Protein AF-A0A8H4TCN4-F1 (afdb_monomer_lite)

Sequence (157 aa):
MRAIFVARGPAFPHAPNSRVEEFENVNVYNLICDSIGIKPLPNNGTLHLPFTTIGLHSDDDTPGLDTPTDPPQTAATISPSPSPSIKSTSPAPAATPPSHEIPAESSSDPDDEGNEEVDEETSSLQSFYDGVKDTLSSIKDWFGQLFSAEEDNHSPS

pLDDT: mean 70.53, std 21.98, range [33.72, 98.19]

Foldseek 3Di:
DDDDDDDDDPQAPDDPQFAADDDDPQQVQQAVCQSLVHDDDDGDHDDHDDTDTPGGCPDPPNDDPPDPDDDDPPPPPDDDDDDDDDDDDDDDDDDDDDDDDDDDDDDDDDDDDDDPDDDPVVVVVVVVVVVVVVSVVVVVVVVVCVVVVVVPPDDDD

Structure (mmCIF, N/CA/C/O backbone):
data_AF-A0A8H4TCN4-F1
#
_entry.id   AF-A0A8H4TCN4-F1
#
loop_
_atom_site.group_PDB
_atom_site.id
_atom_site.type_symbol
_atom_site.label_atom_id
_atom_site.label_alt_id
_atom_site.label_comp_id
_atom_site.label_asym_id
_atom_site.label_entity_id
_atom_site.label_seq_id
_atom_site.pdbx_PDB_ins_code
_atom_site.Cartn_x
_atom_site.Cartn_y
_atom_site.Cartn_z
_atom_site.occupancy
_atom_site.B_iso_or_equiv
_atom_site.auth_seq_id
_atom_site.auth_comp_id
_atom_site.auth_asym_id
_atom_site.auth_atom_id
_atom_site.pdbx_PDB_model_num
ATOM 1 N N . MET A 1 1 ? 18.723 8.475 5.697 1.00 82.69 1 MET A N 1
ATOM 2 C CA . MET A 1 1 ? 18.718 7.084 5.189 1.00 82.69 1 MET A CA 1
ATOM 3 C C . MET A 1 1 ? 17.433 6.901 4.399 1.00 82.69 1 MET A C 1
ATOM 5 O O . MET A 1 1 ? 16.407 7.358 4.885 1.00 82.69 1 MET A O 1
ATOM 9 N N . ARG A 1 2 ? 17.484 6.333 3.190 1.00 85.31 2 ARG A N 1
ATOM 10 C CA . ARG A 1 2 ? 16.300 6.083 2.348 1.00 85.31 2 ARG A CA 1
ATOM 11 C C . ARG A 1 2 ? 15.921 4.603 2.425 1.00 85.31 2 ARG A C 1
ATOM 13 O O . ARG A 1 2 ? 16.806 3.764 2.569 1.00 85.31 2 ARG A O 1
ATOM 20 N N . ALA A 1 3 ? 14.626 4.306 2.371 1.00 90.19 3 ALA A N 1
ATOM 21 C CA . ALA A 1 3 ? 14.093 2.947 2.407 1.00 90.19 3 ALA A CA 1
ATOM 22 C C . ALA A 1 3 ? 13.570 2.533 1.026 1.00 90.19 3 ALA A C 1
ATOM 24 O O . ALA A 1 3 ? 13.322 3.379 0.170 1.00 90.19 3 ALA A O 1
ATOM 25 N N . ILE A 1 4 ? 13.404 1.227 0.830 1.00 91.50 4 ILE A N 1
ATOM 26 C CA . ILE A 1 4 ? 12.848 0.654 -0.395 1.00 91.50 4 ILE A CA 1
ATOM 27 C C . ILE A 1 4 ? 11.377 0.324 -0.146 1.00 91.50 4 ILE A C 1
ATOM 29 O O . ILE A 1 4 ? 11.027 -0.209 0.907 1.00 91.50 4 ILE A O 1
ATOM 33 N N . PHE A 1 5 ? 10.532 0.610 -1.133 1.00 92.81 5 PHE A N 1
ATOM 34 C CA . PHE A 1 5 ? 9.129 0.218 -1.148 1.00 92.81 5 PHE A CA 1
ATOM 35 C C . PHE A 1 5 ? 8.828 -0.549 -2.437 1.00 92.81 5 PHE A C 1
ATOM 37 O O . PHE A 1 5 ? 9.148 -0.081 -3.527 1.00 92.81 5 PHE A O 1
ATOM 44 N N . VAL A 1 6 ? 8.219 -1.728 -2.309 1.00 93.25 6 VAL A N 1
ATOM 45 C CA . VAL A 1 6 ? 7.772 -2.560 -3.433 1.00 93.25 6 VAL A CA 1
ATOM 46 C C . VAL A 1 6 ? 6.385 -3.092 -3.098 1.00 93.25 6 VAL A C 1
ATOM 48 O O . VAL A 1 6 ? 6.190 -3.666 -2.028 1.00 93.25 6 VAL A O 1
ATOM 51 N N . ALA A 1 7 ? 5.436 -2.927 -4.017 1.00 92.75 7 ALA A N 1
ATOM 52 C CA . ALA A 1 7 ? 4.072 -3.421 -3.868 1.00 92.75 7 ALA A CA 1
ATOM 53 C C . ALA A 1 7 ? 3.627 -4.184 -5.121 1.00 92.75 7 ALA A C 1
ATOM 55 O O . ALA A 1 7 ? 3.973 -3.825 -6.247 1.00 92.75 7 ALA A O 1
ATOM 56 N N . ARG A 1 8 ? 2.854 -5.255 -4.917 1.00 92.88 8 ARG A N 1
ATOM 57 C CA . ARG A 1 8 ? 2.201 -6.025 -5.980 1.00 92.88 8 ARG A CA 1
ATOM 58 C C . ARG A 1 8 ? 0.900 -6.600 -5.444 1.00 92.88 8 ARG A C 1
ATOM 60 O O . ARG A 1 8 ? 0.891 -7.229 -4.392 1.00 92.88 8 ARG A O 1
ATOM 67 N N . GLY A 1 9 ? -0.182 -6.433 -6.191 1.00 92.50 9 GLY A N 1
ATOM 68 C CA . GLY A 1 9 ? -1.476 -6.994 -5.829 1.00 92.50 9 GLY A CA 1
ATOM 69 C C . GLY A 1 9 ? -2.607 -6.409 -6.669 1.00 92.50 9 GLY A C 1
ATOM 70 O O . GLY A 1 9 ? -2.372 -5.483 -7.442 1.00 92.50 9 GLY A O 1
ATOM 71 N N . PRO A 1 10 ? -3.836 -6.922 -6.515 1.00 93.19 10 PRO A N 1
ATOM 72 C CA . PRO A 1 10 ? -4.997 -6.447 -7.269 1.00 93.19 10 PRO A CA 1
ATOM 73 C C . PRO A 1 10 ? -5.351 -4.984 -6.963 1.00 93.19 10 PRO A C 1
ATOM 75 O O . PRO A 1 10 ? -5.793 -4.267 -7.854 1.00 93.19 10 PRO A O 1
ATOM 78 N N . ALA A 1 11 ? -5.091 -4.520 -5.736 1.00 93.69 11 ALA A N 1
ATOM 79 C CA . ALA A 1 11 ? -5.262 -3.121 -5.339 1.00 93.69 11 ALA A CA 1
ATOM 80 C C . ALA A 1 11 ? -4.244 -2.163 -5.994 1.00 93.69 11 ALA A C 1
ATOM 82 O O . ALA A 1 11 ? -4.377 -0.947 -5.889 1.00 93.69 11 ALA A O 1
ATOM 83 N N . PHE A 1 12 ? -3.243 -2.703 -6.695 1.00 93.44 12 PHE A N 1
ATOM 84 C CA . PHE A 1 12 ? -2.191 -1.956 -7.374 1.00 93.44 12 PHE A CA 1
ATOM 85 C C . PHE A 1 12 ? -2.257 -2.207 -8.892 1.00 93.44 12 PHE A C 1
ATOM 87 O O . PHE A 1 12 ? -1.431 -2.943 -9.439 1.00 93.44 12 PHE A O 1
ATOM 94 N N . PRO A 1 13 ? -3.250 -1.629 -9.598 1.00 88.81 13 PRO A N 1
ATOM 95 C CA . PRO A 1 13 ? -3.459 -1.845 -11.025 1.00 88.81 13 PRO A CA 1
ATOM 96 C C . PRO A 1 13 ? -2.494 -0.983 -11.853 1.00 88.81 13 PRO A C 1
ATOM 98 O O . PRO A 1 13 ? -2.895 -0.042 -12.532 1.00 88.81 13 PRO A O 1
ATOM 101 N N . HIS A 1 14 ? -1.203 -1.285 -11.783 1.00 88.50 14 HIS A N 1
ATOM 102 C CA . HIS A 1 14 ? -0.175 -0.662 -12.612 1.00 88.50 14 HIS A CA 1
ATOM 103 C C . HIS A 1 14 ? 0.588 -1.715 -13.415 1.00 88.50 14 HIS A C 1
ATOM 105 O O . HIS A 1 14 ? 0.518 -2.916 -13.136 1.00 88.50 14 HIS A O 1
ATOM 111 N N . ALA A 1 15 ? 1.325 -1.269 -14.434 1.00 88.88 15 ALA A N 1
ATOM 112 C CA . ALA A 1 15 ? 2.169 -2.171 -15.199 1.00 88.88 15 ALA A CA 1
ATOM 113 C C . ALA A 1 15 ? 3.228 -2.833 -14.282 1.00 88.88 15 ALA A C 1
ATOM 115 O O . ALA A 1 15 ? 3.628 -2.269 -13.253 1.00 88.88 15 ALA A O 1
ATOM 116 N N . PRO A 1 16 ? 3.688 -4.052 -14.610 1.00 88.44 16 PRO A N 1
ATOM 117 C CA . PRO A 1 16 ? 4.820 -4.654 -13.917 1.00 88.44 16 PRO A CA 1
ATOM 118 C C . PRO A 1 16 ? 6.043 -3.734 -13.984 1.00 88.44 16 PRO A C 1
ATOM 120 O O . PRO A 1 16 ? 6.299 -3.121 -15.017 1.00 88.44 16 PRO A O 1
ATOM 123 N N . ASN A 1 17 ? 6.806 -3.658 -12.893 1.00 89.31 17 ASN A N 1
ATOM 124 C CA . ASN A 1 17 ? 7.985 -2.792 -12.762 1.00 89.31 17 ASN A CA 1
ATOM 125 C C . ASN A 1 17 ? 7.703 -1.287 -12.930 1.00 89.31 17 ASN A C 1
ATOM 127 O O . ASN A 1 17 ? 8.630 -0.524 -13.208 1.00 89.31 17 ASN A O 1
ATOM 131 N N . SER A 1 18 ? 6.455 -0.846 -12.741 1.00 92.81 18 SER A N 1
ATOM 132 C CA . SER A 1 18 ? 6.143 0.578 -12.638 1.00 92.81 18 SER A CA 1
ATOM 133 C C . SER A 1 18 ? 6.840 1.224 -11.448 1.00 92.81 18 SER A C 1
ATOM 135 O O . SER A 1 18 ? 6.869 0.674 -10.348 1.00 92.81 18 SER A O 1
ATOM 137 N N . ARG A 1 19 ? 7.372 2.420 -11.691 1.00 91.25 19 ARG A N 1
ATOM 138 C CA . ARG A 1 19 ? 7.998 3.283 -10.698 1.00 91.25 19 ARG A CA 1
ATOM 139 C C . ARG A 1 19 ? 6.998 4.325 -10.216 1.00 91.25 19 ARG A C 1
ATOM 141 O O . ARG A 1 19 ? 6.213 4.860 -11.002 1.00 91.25 19 ARG A O 1
ATOM 148 N N . VAL A 1 20 ? 7.070 4.644 -8.934 1.00 92.75 20 VAL A N 1
ATOM 149 C CA . VAL A 1 20 ? 6.322 5.734 -8.300 1.00 92.75 20 VAL A CA 1
ATOM 150 C C . VAL A 1 20 ? 7.288 6.787 -7.773 1.00 92.75 20 VAL A C 1
ATOM 152 O O . VAL A 1 20 ? 8.489 6.533 -7.650 1.00 92.75 20 VAL A O 1
ATOM 155 N N . GLU A 1 21 ? 6.764 7.977 -7.506 1.00 92.06 21 GLU A N 1
ATOM 156 C CA . GLU A 1 21 ? 7.527 9.029 -6.844 1.00 92.06 21 GLU A CA 1
ATOM 157 C C . GLU A 1 21 ? 7.909 8.619 -5.416 1.00 92.06 21 GLU A C 1
ATOM 159 O O . GLU A 1 21 ? 7.275 7.771 -4.785 1.00 92.06 21 GLU A O 1
ATOM 164 N N . GLU A 1 22 ? 8.986 9.213 -4.919 1.00 92.69 22 GLU A N 1
ATOM 165 C CA . GLU A 1 22 ? 9.444 9.038 -3.549 1.00 92.69 22 GLU A CA 1
ATOM 166 C C . GLU A 1 22 ? 8.412 9.617 -2.580 1.00 92.69 22 GLU A C 1
ATOM 168 O O . GLU A 1 22 ? 7.951 10.744 -2.745 1.00 92.69 22 GLU A O 1
ATOM 173 N N . PHE A 1 23 ? 8.064 8.860 -1.543 1.00 94.81 23 PHE A N 1
ATOM 174 C CA . PHE A 1 23 ? 7.095 9.301 -0.549 1.00 94.81 23 PHE A CA 1
ATOM 175 C C . PHE A 1 23 ? 7.543 8.938 0.867 1.00 94.81 23 PHE A C 1
ATOM 177 O O . PHE A 1 23 ? 8.365 8.045 1.089 1.00 94.81 23 PHE A O 1
ATOM 184 N N . GLU A 1 24 ? 6.998 9.654 1.846 1.00 95.94 24 GLU A N 1
ATOM 185 C CA . GLU A 1 24 ? 7.312 9.441 3.256 1.00 95.94 24 GLU A CA 1
ATOM 186 C C . GLU A 1 24 ? 6.629 8.187 3.810 1.00 95.94 24 GLU A C 1
ATOM 188 O O . GLU A 1 24 ? 5.470 7.905 3.501 1.00 95.94 24 GLU A O 1
ATOM 193 N N . ASN A 1 25 ? 7.311 7.466 4.703 1.00 96.12 25 ASN A N 1
ATOM 194 C CA . ASN A 1 25 ? 6.805 6.223 5.295 1.00 96.12 25 ASN A CA 1
ATOM 195 C C . ASN A 1 25 ? 5.476 6.383 6.062 1.00 96.12 25 ASN A C 1
ATOM 197 O O . ASN A 1 25 ? 4.740 5.408 6.192 1.00 96.12 25 ASN A O 1
ATOM 201 N N . VAL A 1 26 ? 5.136 7.593 6.518 1.00 97.44 26 VAL A N 1
ATOM 202 C CA . VAL A 1 26 ? 3.857 7.902 7.183 1.00 97.44 26 VAL A CA 1
ATOM 203 C C . VAL A 1 26 ? 2.643 7.593 6.305 1.00 97.44 26 VAL A C 1
ATOM 205 O O . VAL A 1 26 ? 1.572 7.289 6.817 1.00 97.44 26 VAL A O 1
ATOM 208 N N . ASN A 1 27 ? 2.818 7.592 4.984 1.00 97.19 27 ASN A N 1
ATOM 209 C CA . ASN A 1 27 ? 1.758 7.289 4.030 1.00 97.19 27 ASN A CA 1
ATOM 210 C C . ASN A 1 27 ? 1.441 5.792 3.913 1.00 97.19 27 ASN A C 1
ATOM 212 O O . ASN A 1 27 ? 0.373 5.426 3.429 1.00 97.19 27 ASN A O 1
ATOM 216 N N . VAL A 1 28 ? 2.346 4.912 4.355 1.00 97.06 28 VAL A N 1
ATOM 217 C CA . VAL A 1 28 ? 2.190 3.456 4.196 1.00 97.06 28 VAL A CA 1
ATOM 218 C C . VAL A 1 28 ? 0.943 2.939 4.914 1.00 97.06 28 VAL A C 1
ATOM 220 O O . VAL A 1 28 ? 0.295 2.025 4.414 1.00 97.06 28 VAL A O 1
ATOM 223 N N . TYR A 1 29 ? 0.566 3.545 6.042 1.00 97.94 29 TYR A N 1
ATOM 224 C CA . TYR A 1 29 ? -0.639 3.164 6.781 1.00 97.94 29 TYR A CA 1
ATOM 225 C C . TYR A 1 29 ? -1.908 3.275 5.919 1.00 97.94 29 TYR A C 1
ATOM 227 O O . TYR A 1 29 ? -2.634 2.292 5.777 1.00 97.94 29 TYR A O 1
ATOM 235 N N . ASN A 1 30 ? -2.129 4.427 5.278 1.00 97.88 30 ASN A N 1
ATOM 236 C CA . ASN A 1 30 ? -3.290 4.645 4.410 1.00 97.88 30 ASN A CA 1
ATOM 237 C C . ASN A 1 30 ? -3.299 3.686 3.219 1.00 97.88 30 ASN A C 1
ATOM 239 O O . ASN A 1 30 ? -4.336 3.116 2.900 1.00 97.88 30 ASN A O 1
ATOM 243 N N . LEU A 1 31 ? -2.135 3.446 2.609 1.00 96.75 31 LEU A N 1
ATOM 244 C CA . LEU A 1 31 ? -2.007 2.525 1.477 1.00 96.75 31 LEU A CA 1
ATOM 245 C C . LEU A 1 31 ? -2.403 1.093 1.845 1.00 96.75 31 LEU A C 1
ATOM 247 O O . LEU A 1 31 ? -3.037 0.403 1.049 1.00 96.75 31 LEU A O 1
ATOM 251 N N . ILE A 1 32 ? -2.048 0.646 3.053 1.00 96.94 32 ILE A N 1
ATOM 252 C CA . ILE A 1 32 ? -2.463 -0.665 3.556 1.00 96.94 32 ILE A CA 1
ATOM 253 C C . ILE A 1 32 ? -3.979 -0.681 3.750 1.00 96.94 32 ILE A C 1
ATOM 255 O O . ILE A 1 32 ? -4.623 -1.596 3.240 1.00 96.94 32 ILE A O 1
ATOM 259 N N . CYS A 1 33 ? -4.546 0.328 4.421 1.00 97.81 33 CYS A N 1
ATOM 260 C CA . CYS A 1 33 ? -5.990 0.442 4.632 1.00 97.81 33 CYS A CA 1
ATOM 261 C C . CYS A 1 33 ? -6.774 0.403 3.313 1.00 97.81 33 CYS A C 1
ATOM 263 O O . CYS A 1 33 ? -7.703 -0.394 3.180 1.00 97.81 33 CYS A O 1
ATOM 265 N N . ASP A 1 34 ? -6.344 1.185 2.323 1.00 96.69 34 ASP A N 1
ATOM 266 C CA . ASP A 1 34 ? -6.946 1.224 0.991 1.00 96.69 34 ASP A CA 1
ATOM 267 C C . ASP A 1 34 ? -6.825 -0.137 0.286 1.00 96.69 34 ASP A C 1
ATOM 269 O O . ASP A 1 34 ? -7.776 -0.595 -0.347 1.00 96.69 34 ASP A O 1
ATOM 273 N N . SER A 1 35 ? -5.682 -0.825 0.428 1.00 95.75 35 SER A N 1
ATOM 274 C CA . SER A 1 35 ? -5.446 -2.123 -0.223 1.00 95.75 35 SER A CA 1
ATOM 275 C C . SER A 1 35 ? -6.345 -3.250 0.288 1.00 95.75 35 SER A C 1
ATOM 277 O O . SER A 1 35 ? -6.616 -4.194 -0.455 1.00 95.75 35 SER A O 1
ATOM 279 N N . ILE A 1 36 ? -6.818 -3.143 1.535 1.00 95.88 36 ILE A N 1
ATOM 280 C CA . ILE A 1 36 ? -7.732 -4.105 2.169 1.00 95.88 36 ILE A CA 1
ATOM 281 C C . ILE A 1 36 ? -9.165 -3.565 2.304 1.00 95.88 36 ILE A C 1
ATOM 283 O O . ILE A 1 36 ? -10.024 -4.251 2.850 1.00 95.88 36 ILE A O 1
ATOM 287 N N . GLY A 1 37 ? -9.441 -2.356 1.806 1.00 95.50 37 GLY A N 1
ATOM 288 C CA . GLY A 1 37 ? -10.783 -1.772 1.772 1.00 95.50 37 GLY A CA 1
ATOM 289 C C . GLY A 1 37 ? -11.337 -1.311 3.125 1.00 95.50 37 GLY A C 1
ATOM 290 O O . GLY A 1 37 ? -12.556 -1.269 3.286 1.00 95.50 37 GLY A O 1
ATOM 291 N N . ILE A 1 38 ? -10.483 -0.960 4.094 1.00 97.00 38 ILE A N 1
ATOM 292 C CA . ILE A 1 38 ? -10.922 -0.408 5.388 1.00 97.00 38 ILE A CA 1
ATOM 293 C C . ILE A 1 38 ? -10.751 1.110 5.440 1.00 97.00 38 ILE A C 1
ATOM 295 O O . ILE A 1 38 ? -9.831 1.672 4.848 1.00 97.00 38 ILE A O 1
ATOM 299 N N . LYS A 1 39 ? -11.615 1.788 6.203 1.00 97.69 39 LYS A N 1
ATOM 300 C CA . LYS A 1 39 ? -11.496 3.232 6.426 1.00 97.69 39 LYS A CA 1
ATOM 301 C C . LYS A 1 39 ? -10.344 3.522 7.406 1.00 97.69 39 LYS A C 1
ATOM 303 O O . LYS A 1 39 ? -10.401 3.026 8.532 1.00 97.69 39 LYS A O 1
ATOM 308 N N . PRO A 1 40 ? -9.340 4.333 7.029 1.00 97.81 40 PRO A N 1
ATOM 309 C CA . PRO A 1 40 ? -8.246 4.682 7.927 1.00 97.81 40 PRO A CA 1
ATOM 310 C C . PRO A 1 40 ? -8.725 5.581 9.074 1.00 97.81 40 PRO A C 1
ATOM 312 O O . PRO A 1 40 ? -9.630 6.407 8.912 1.00 97.81 40 PRO A O 1
ATOM 315 N N . LEU A 1 41 ? -8.083 5.435 10.233 1.00 97.69 41 LEU A N 1
ATOM 316 C CA . LEU A 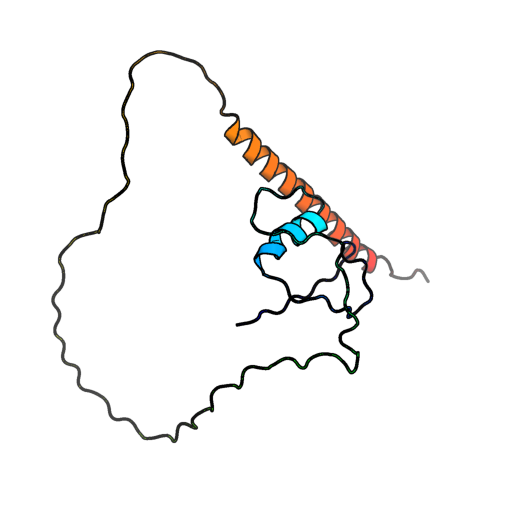1 41 ? -8.232 6.352 11.365 1.00 97.69 41 LEU A CA 1
ATOM 317 C C . LEU A 1 41 ? -7.369 7.615 11.167 1.00 97.69 41 LEU A C 1
ATOM 319 O O . LEU A 1 41 ? -6.471 7.609 10.318 1.00 97.69 41 LEU A O 1
ATOM 323 N N . PRO A 1 42 ? -7.616 8.705 11.926 1.00 98.06 42 PRO A N 1
ATOM 324 C CA . PRO A 1 42 ? -6.847 9.943 11.803 1.00 98.06 42 PRO A CA 1
ATOM 325 C C . PRO A 1 42 ? -5.335 9.710 11.934 1.00 98.06 42 PRO A C 1
ATOM 327 O O . PRO A 1 42 ? -4.867 9.159 12.928 1.00 98.06 42 PRO A O 1
ATOM 330 N N . ASN A 1 43 ? -4.574 10.125 10.920 1.00 97.44 43 ASN A N 1
ATOM 331 C CA . ASN A 1 43 ? -3.120 9.985 10.855 1.00 97.44 43 ASN A CA 1
ATOM 332 C C . ASN A 1 43 ? -2.499 11.102 9.990 1.00 97.44 43 ASN A C 1
ATOM 334 O O . ASN A 1 43 ? -3.216 11.919 9.417 1.00 97.44 43 ASN A O 1
ATOM 338 N N . ASN A 1 44 ? -1.166 11.140 9.910 1.00 98.19 44 ASN A N 1
ATOM 339 C CA . ASN A 1 44 ? -0.421 12.198 9.212 1.00 98.19 44 ASN A CA 1
ATOM 340 C C . ASN A 1 44 ? -0.162 11.911 7.719 1.00 98.19 44 ASN A C 1
ATOM 342 O O . ASN A 1 44 ? 0.419 12.750 7.035 1.00 98.19 44 ASN A O 1
ATOM 346 N N . GLY A 1 45 ? -0.533 10.731 7.219 1.00 97.12 45 GLY A N 1
ATOM 347 C CA . GLY A 1 45 ? -0.402 10.366 5.813 1.00 97.12 45 GLY A CA 1
ATOM 348 C C . GLY A 1 45 ? -1.497 10.997 4.954 1.00 97.12 45 GLY A C 1
ATOM 349 O O . GLY A 1 45 ? -2.642 11.135 5.383 1.00 97.12 45 GLY A O 1
ATOM 350 N N . THR A 1 46 ? -1.151 11.351 3.718 1.00 96.31 46 THR A N 1
ATOM 351 C CA . THR A 1 46 ? -2.059 11.988 2.746 1.00 96.31 46 THR A CA 1
ATOM 352 C C . THR A 1 46 ? -2.150 11.239 1.419 1.00 96.31 46 THR A C 1
ATOM 354 O O . THR A 1 46 ? -3.054 11.504 0.629 1.00 96.31 46 THR A O 1
ATOM 357 N N . LEU A 1 47 ? -1.232 10.303 1.159 1.00 95.88 47 LEU A N 1
ATOM 358 C CA . LEU A 1 47 ? -1.233 9.495 -0.057 1.00 95.88 47 LEU A CA 1
ATOM 359 C C . LEU A 1 47 ? -2.236 8.339 0.061 1.00 95.88 47 LEU A C 1
ATOM 361 O O . LEU A 1 47 ? -2.257 7.631 1.068 1.00 95.88 47 LEU A O 1
ATOM 365 N N . HIS A 1 48 ? -3.011 8.136 -1.002 1.00 95.81 48 HIS A N 1
ATOM 366 C CA . HIS A 1 48 ? -4.029 7.095 -1.132 1.00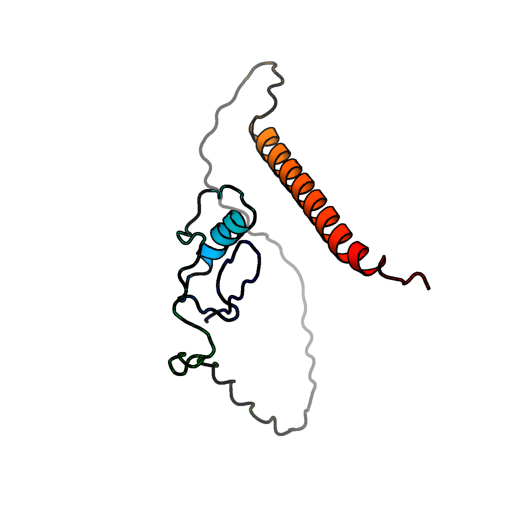 95.81 48 HIS A CA 1
ATOM 367 C C . HIS A 1 48 ? -3.912 6.391 -2.487 1.00 95.81 48 HIS A C 1
ATOM 369 O O . HIS A 1 48 ? -3.291 6.914 -3.417 1.00 95.81 48 HIS A O 1
ATOM 375 N N . LEU A 1 49 ? -4.507 5.204 -2.604 1.00 94.31 49 LEU A N 1
ATOM 376 C CA . LEU A 1 49 ? -4.600 4.487 -3.880 1.00 94.31 49 LEU A CA 1
ATOM 377 C C . LEU A 1 49 ? -5.652 5.124 -4.814 1.00 94.31 49 LEU A C 1
ATOM 379 O O . LEU A 1 49 ? -6.632 5.695 -4.334 1.00 94.31 49 LEU A O 1
ATOM 383 N N . PRO A 1 50 ? -5.513 4.989 -6.150 1.00 92.25 50 PRO A N 1
ATOM 384 C CA . PRO A 1 50 ? -4.428 4.329 -6.886 1.00 92.25 50 PRO A CA 1
ATOM 385 C C . PRO A 1 50 ? -3.179 5.214 -7.042 1.00 92.25 50 PRO A C 1
ATOM 387 O O . PRO A 1 50 ? -3.26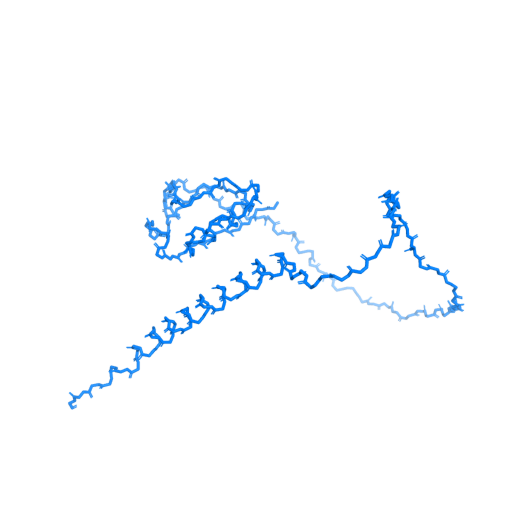6 6.438 -7.079 1.00 92.25 50 PRO A O 1
ATOM 390 N N . PHE A 1 51 ? -2.008 4.591 -7.200 1.00 90.38 51 PHE A N 1
ATOM 391 C CA . PHE A 1 51 ? -0.764 5.329 -7.427 1.00 90.38 51 PHE A CA 1
ATOM 392 C C . PHE A 1 51 ? -0.700 6.009 -8.795 1.00 90.38 51 PHE A C 1
ATOM 394 O O . PHE A 1 51 ? -1.095 5.447 -9.816 1.00 90.38 51 PHE A O 1
ATOM 401 N N . THR A 1 52 ? -0.059 7.176 -8.818 1.00 89.56 52 THR A N 1
ATOM 402 C CA . THR A 1 52 ? 0.431 7.813 -10.041 1.00 89.56 52 THR A CA 1
ATOM 403 C C . THR A 1 52 ? 1.828 7.289 -10.368 1.00 89.56 52 THR A C 1
ATOM 405 O O . THR A 1 52 ? 2.794 7.558 -9.653 1.00 89.56 52 THR A O 1
ATOM 408 N N . THR A 1 53 ? 1.948 6.522 -11.449 1.00 90.69 53 THR A N 1
ATOM 409 C CA . THR A 1 53 ? 3.235 5.986 -11.910 1.00 90.69 53 THR A CA 1
ATOM 410 C C . THR A 1 53 ? 4.005 7.023 -12.724 1.00 90.69 53 THR A C 1
ATOM 412 O O . THR A 1 53 ? 3.420 7.678 -13.584 1.00 90.69 53 THR A O 1
ATOM 415 N N . ILE A 1 54 ? 5.318 7.117 -12.516 1.00 91.12 54 ILE A N 1
ATOM 416 C CA . ILE A 1 54 ? 6.219 8.068 -13.197 1.00 91.12 54 ILE A CA 1
ATOM 417 C C . ILE A 1 54 ? 7.102 7.410 -14.272 1.00 91.12 54 ILE A C 1
ATOM 419 O O . ILE A 1 54 ? 8.081 8.003 -14.717 1.00 91.12 54 ILE A O 1
ATOM 423 N N . GLY A 1 55 ? 6.794 6.169 -14.656 1.00 89.06 55 GLY A N 1
ATOM 424 C CA . GLY A 1 55 ? 7.542 5.389 -15.649 1.00 89.06 55 GLY A CA 1
ATOM 425 C C . GLY A 1 55 ? 7.759 3.944 -15.208 1.00 89.06 55 GLY A C 1
ATOM 426 O O . GLY A 1 55 ? 7.071 3.450 -14.308 1.00 89.06 55 GLY A O 1
ATOM 427 N N . LEU A 1 56 ? 8.721 3.271 -15.830 1.00 89.12 56 LEU A N 1
ATOM 428 C CA . LEU A 1 56 ? 9.173 1.928 -15.479 1.00 89.12 56 LEU A CA 1
ATOM 429 C C . LEU A 1 56 ? 10.595 1.986 -14.906 1.00 89.12 56 LEU A C 1
ATOM 431 O O . LEU A 1 56 ? 11.399 2.839 -15.261 1.00 89.12 56 LEU A O 1
ATOM 435 N N . HIS A 1 57 ? 10.947 1.031 -14.048 1.00 82.25 57 HIS A N 1
ATOM 436 C CA . HIS A 1 57 ? 12.325 0.875 -13.558 1.00 82.25 57 HIS A CA 1
ATOM 437 C C . HIS A 1 57 ? 13.328 0.412 -14.639 1.00 82.25 57 HIS A C 1
ATOM 439 O O . HIS A 1 57 ? 14.508 0.250 -14.342 1.00 82.25 57 HIS A O 1
ATOM 445 N N . SER A 1 58 ? 12.866 0.145 -15.866 1.00 83.19 58 SER A N 1
ATOM 446 C CA . SER A 1 58 ? 13.693 -0.277 -17.007 1.00 83.19 58 SER A CA 1
ATOM 447 C C . SER A 1 58 ? 14.059 0.868 -17.955 1.00 83.19 58 SER A C 1
ATOM 449 O O . SER A 1 58 ? 14.783 0.626 -18.916 1.00 83.19 58 SER A O 1
ATOM 451 N N . ASP A 1 59 ? 13.552 2.078 -17.713 1.00 83.81 59 ASP A N 1
ATOM 452 C CA . ASP A 1 59 ? 13.772 3.225 -18.592 1.00 83.81 59 ASP A CA 1
ATOM 453 C C . ASP A 1 59 ? 15.186 3.804 -18.386 1.00 83.81 59 ASP A C 1
ATOM 455 O O . ASP A 1 59 ? 15.670 3.876 -17.251 1.00 83.81 59 ASP A O 1
ATOM 459 N N . ASP A 1 60 ? 15.841 4.251 -19.465 1.00 74.44 60 ASP A N 1
ATOM 460 C CA . ASP A 1 60 ? 17.202 4.826 -19.430 1.00 74.44 60 ASP A CA 1
ATOM 461 C C . ASP A 1 60 ? 17.307 6.087 -18.543 1.00 74.44 60 ASP A C 1
ATOM 463 O O . ASP A 1 60 ? 18.374 6.388 -18.011 1.00 74.44 60 ASP A O 1
ATOM 467 N N . ASP A 1 61 ? 16.190 6.790 -18.320 1.00 70.62 61 ASP A N 1
ATOM 468 C CA . ASP A 1 61 ? 16.089 7.978 -17.457 1.00 70.62 61 ASP A CA 1
ATOM 469 C C . ASP A 1 61 ? 15.890 7.639 -15.962 1.00 70.62 61 ASP A C 1
ATOM 471 O O . ASP A 1 61 ? 15.544 8.505 -15.151 1.00 70.62 61 ASP A O 1
ATOM 475 N N . THR A 1 62 ? 16.075 6.376 -15.561 1.00 69.88 62 THR A N 1
ATOM 476 C CA . THR A 1 62 ? 15.966 5.974 -14.153 1.00 69.88 62 THR A CA 1
ATOM 477 C C . THR A 1 62 ? 17.133 6.569 -13.353 1.00 69.88 62 THR A C 1
ATOM 479 O O . THR A 1 62 ? 18.285 6.207 -13.604 1.00 69.88 62 THR A O 1
ATOM 482 N N . PRO A 1 63 ? 16.885 7.451 -12.360 1.00 69.50 63 PRO A N 1
ATOM 483 C CA . PRO A 1 63 ? 17.951 7.948 -11.502 1.00 69.50 63 PRO A CA 1
ATOM 484 C C . PRO A 1 63 ? 18.592 6.761 -10.779 1.00 69.50 63 PRO A C 1
ATOM 486 O O . PRO A 1 63 ? 17.898 5.952 -10.157 1.00 69.50 63 PRO A O 1
ATOM 489 N N . GLY A 1 64 ? 19.913 6.633 -10.914 1.00 66.56 64 GLY A N 1
ATOM 490 C CA . GLY A 1 64 ? 20.674 5.554 -10.295 1.00 66.56 64 GLY A CA 1
ATOM 491 C C . GLY A 1 64 ? 20.432 5.518 -8.788 1.00 66.56 64 GLY A C 1
ATOM 492 O O . GLY A 1 64 ? 20.384 6.559 -8.135 1.00 66.56 64 GLY A O 1
ATOM 493 N N . LEU A 1 65 ? 20.262 4.317 -8.232 1.00 64.06 65 LEU A N 1
ATOM 494 C CA . LEU A 1 65 ? 20.222 4.145 -6.785 1.00 64.06 65 LEU A CA 1
ATOM 495 C C . LEU A 1 65 ? 21.581 4.567 -6.226 1.00 64.06 65 LEU A C 1
ATOM 497 O O . LEU A 1 65 ? 22.580 3.893 -6.479 1.00 64.06 65 LEU A O 1
ATOM 501 N N . ASP A 1 66 ? 21.613 5.657 -5.461 1.00 67.00 66 ASP A N 1
ATOM 502 C CA . ASP A 1 66 ? 22.768 6.015 -4.644 1.00 67.00 66 ASP A CA 1
ATOM 503 C C . ASP A 1 66 ? 22.966 4.913 -3.598 1.00 67.00 66 ASP A C 1
ATOM 505 O O . ASP A 1 66 ? 22.396 4.943 -2.504 1.00 67.00 66 ASP A O 1
ATOM 509 N N . THR A 1 67 ? 23.738 3.884 -3.946 1.00 67.81 67 THR A N 1
ATOM 510 C CA . THR A 1 67 ? 24.192 2.896 -2.975 1.00 67.81 67 THR A CA 1
ATOM 511 C C . THR A 1 67 ? 25.136 3.620 -2.024 1.00 67.81 67 THR A C 1
ATOM 513 O O . THR A 1 67 ? 26.163 4.129 -2.487 1.00 67.81 67 THR A O 1
ATOM 516 N N . PRO A 1 68 ? 24.820 3.713 -0.720 1.00 70.56 68 PRO A N 1
ATOM 517 C CA . PRO A 1 68 ? 25.739 4.321 0.224 1.00 70.56 68 PRO A CA 1
ATOM 518 C C . PRO A 1 68 ? 27.069 3.567 0.162 1.00 70.56 68 PRO A C 1
ATOM 520 O O . PRO A 1 68 ? 27.091 2.341 0.251 1.00 70.56 68 PRO A O 1
ATOM 523 N N . THR A 1 69 ? 28.164 4.302 -0.039 1.00 73.12 69 THR A N 1
ATOM 524 C CA . THR A 1 69 ? 29.517 3.742 -0.060 1.00 73.12 69 THR A CA 1
ATOM 525 C C . THR A 1 69 ? 29.758 2.989 1.241 1.00 73.12 69 THR A C 1
ATOM 527 O O . THR A 1 69 ? 29.748 3.600 2.313 1.00 73.12 69 THR A O 1
ATOM 530 N N . ASP A 1 70 ? 29.975 1.676 1.146 1.00 76.12 70 ASP A N 1
ATOM 531 C CA . ASP A 1 70 ? 30.365 0.878 2.304 1.00 76.12 70 ASP A CA 1
ATOM 532 C C . ASP A 1 70 ? 31.640 1.474 2.923 1.00 76.12 70 ASP A C 1
ATOM 534 O O . ASP A 1 70 ? 32.563 1.863 2.192 1.00 76.12 70 ASP A O 1
ATOM 538 N N . PRO A 1 71 ? 31.724 1.577 4.262 1.00 77.69 71 PRO A N 1
ATOM 539 C CA . PRO A 1 71 ? 32.940 2.042 4.907 1.00 77.69 71 PRO A CA 1
ATOM 540 C C . PRO A 1 71 ? 34.110 1.131 4.500 1.00 77.69 71 PRO A C 1
ATOM 542 O O . PRO A 1 71 ? 33.935 -0.089 4.422 1.00 77.69 71 PRO A O 1
ATOM 545 N N . PRO A 1 72 ? 35.312 1.684 4.245 1.00 69.25 72 PRO A N 1
ATOM 546 C CA . PRO A 1 72 ? 36.458 0.868 3.875 1.00 69.25 72 PRO A CA 1
ATOM 547 C C . PRO A 1 72 ? 36.709 -0.166 4.974 1.00 69.25 72 PRO A C 1
ATOM 549 O O . PRO A 1 72 ? 36.926 0.187 6.134 1.00 69.25 72 PRO A O 1
ATOM 552 N N . GLN A 1 73 ? 36.680 -1.449 4.608 1.00 57.88 73 GLN A N 1
ATOM 553 C CA . GLN A 1 73 ? 37.150 -2.514 5.483 1.00 57.88 73 GLN A CA 1
ATOM 554 C C . GLN A 1 73 ? 38.644 -2.290 5.705 1.00 57.88 73 GLN A C 1
ATOM 556 O O . GLN A 1 73 ? 39.474 -2.612 4.854 1.00 57.88 73 GLN A O 1
ATOM 561 N N . THR A 1 74 ? 39.000 -1.706 6.846 1.00 51.69 74 THR A N 1
ATOM 562 C CA . THR A 1 74 ? 40.376 -1.702 7.324 1.00 51.69 74 THR A CA 1
ATOM 563 C C . THR A 1 74 ? 40.768 -3.163 7.503 1.00 51.69 74 THR A C 1
ATOM 565 O O . THR A 1 74 ? 40.319 -3.816 8.443 1.00 51.69 74 THR A O 1
ATOM 568 N N . ALA A 1 75 ? 41.556 -3.703 6.571 1.00 52.38 75 ALA A N 1
ATOM 569 C CA . ALA A 1 75 ? 42.139 -5.026 6.706 1.00 52.38 75 ALA A CA 1
ATOM 570 C C . ALA A 1 75 ? 42.891 -5.069 8.042 1.00 52.38 75 ALA A C 1
ATOM 572 O O . ALA A 1 75 ? 43.906 -4.393 8.225 1.00 52.38 75 ALA A O 1
ATOM 573 N N . ALA A 1 76 ? 42.348 -5.812 9.004 1.00 46.78 76 ALA A N 1
ATOM 574 C CA . ALA A 1 76 ? 42.991 -6.047 10.279 1.00 46.78 76 ALA A CA 1
ATOM 575 C C . ALA A 1 76 ? 44.238 -6.900 10.025 1.00 46.78 76 ALA A C 1
ATOM 577 O O . ALA A 1 76 ? 44.177 -8.127 9.959 1.00 46.78 76 ALA A O 1
ATOM 578 N N . THR A 1 77 ? 45.384 -6.241 9.865 1.00 41.28 77 THR A N 1
ATOM 579 C CA . THR A 1 77 ? 46.687 -6.881 10.021 1.00 41.28 77 THR A CA 1
ATOM 580 C C . THR A 1 77 ? 46.775 -7.390 11.458 1.00 41.28 77 THR A C 1
ATOM 582 O O . THR A 1 77 ? 46.977 -6.628 12.401 1.00 41.28 77 THR A O 1
ATOM 585 N N . ILE A 1 78 ? 46.570 -8.696 11.603 1.00 50.59 78 ILE A N 1
ATOM 586 C CA . ILE A 1 78 ? 46.855 -9.527 12.774 1.00 50.59 78 ILE A CA 1
ATOM 587 C C . ILE A 1 78 ? 48.116 -9.060 13.526 1.00 50.59 78 ILE A C 1
ATOM 589 O O . ILE A 1 78 ? 49.239 -9.256 13.071 1.00 50.59 78 ILE A O 1
ATOM 593 N N . SER A 1 79 ? 47.927 -8.466 14.706 1.00 50.09 79 SER A N 1
ATOM 594 C CA . SER A 1 79 ? 48.971 -8.278 15.722 1.00 50.09 79 SER A CA 1
ATOM 595 C C . SER A 1 79 ? 48.660 -9.163 16.932 1.00 50.09 79 SER A C 1
ATOM 597 O O . SER A 1 79 ? 47.505 -9.196 17.365 1.00 50.09 79 SER A O 1
ATOM 599 N N . PRO A 1 80 ? 49.638 -9.913 17.475 1.00 46.28 80 PRO A N 1
ATOM 600 C CA . PRO A 1 80 ? 49.380 -10.859 18.549 1.00 46.28 80 PRO A CA 1
ATOM 601 C C . PRO A 1 80 ? 49.135 -10.149 19.886 1.00 46.28 80 PRO A C 1
ATOM 603 O O . PRO A 1 80 ? 49.833 -9.210 20.267 1.00 46.28 80 PRO A O 1
ATOM 606 N N . SER A 1 81 ? 48.122 -10.653 20.588 1.00 48.03 81 SER A N 1
ATOM 607 C CA . SER A 1 81 ? 47.730 -10.326 21.961 1.00 48.03 81 SER A CA 1
ATOM 608 C C . SER A 1 81 ? 48.881 -10.485 22.963 1.00 48.03 81 SER A C 1
ATOM 610 O O . SER A 1 81 ? 49.694 -11.404 22.839 1.00 48.03 81 SER A O 1
ATOM 612 N N . PRO A 1 82 ? 48.883 -9.669 24.029 1.00 39.62 82 PRO A N 1
ATOM 613 C CA . PRO A 1 82 ? 48.963 -10.284 25.350 1.00 39.62 82 PRO A CA 1
ATOM 614 C C . PRO A 1 82 ? 47.858 -9.786 26.300 1.00 39.62 82 PRO A C 1
ATOM 616 O O . PRO A 1 82 ? 47.610 -8.593 26.453 1.00 39.62 82 PRO A O 1
ATOM 619 N N . SER A 1 83 ? 47.227 -10.729 26.994 1.00 38.00 83 SER A N 1
ATOM 620 C CA . SER A 1 83 ? 46.493 -10.542 28.257 1.00 38.00 83 SER A CA 1
ATOM 621 C C . SER A 1 83 ? 47.140 -11.477 29.299 1.00 38.00 83 SER A C 1
ATOM 623 O O . SER A 1 83 ? 47.813 -12.414 28.864 1.00 38.00 83 SER A O 1
ATOM 625 N N . PRO A 1 84 ? 46.952 -11.336 30.632 1.00 48.72 84 PRO A N 1
ATOM 626 C CA . PRO A 1 84 ? 45.965 -10.510 31.337 1.00 48.72 84 PRO A CA 1
ATOM 627 C C . PRO A 1 84 ? 46.532 -9.747 32.562 1.00 48.72 84 PRO A C 1
ATOM 629 O O . PRO A 1 84 ? 47.643 -9.984 33.031 1.00 48.72 84 PRO A O 1
ATOM 632 N N . SER A 1 85 ? 45.736 -8.866 33.171 1.00 36.69 85 SER A N 1
ATOM 633 C CA . SER A 1 85 ? 45.884 -8.534 34.597 1.00 36.69 85 SER A CA 1
ATOM 634 C C . SER A 1 85 ? 44.532 -8.160 35.182 1.00 36.69 85 SER A C 1
ATOM 636 O O . SER A 1 85 ? 43.995 -7.079 34.961 1.00 36.69 85 SER A O 1
ATOM 638 N N . ILE A 1 86 ? 43.984 -9.117 35.920 1.00 46.31 86 ILE A N 1
ATOM 639 C CA . ILE A 1 86 ? 42.756 -9.016 36.692 1.00 46.31 86 ILE A CA 1
ATOM 640 C C . ILE A 1 86 ? 43.102 -8.238 37.964 1.00 46.31 86 ILE A C 1
ATOM 642 O O . ILE A 1 86 ? 43.948 -8.680 38.743 1.00 46.31 86 ILE A O 1
ATOM 646 N N . LYS A 1 87 ? 42.442 -7.107 38.213 1.00 38.00 87 LYS A N 1
ATOM 647 C CA . LYS A 1 87 ? 42.314 -6.573 39.572 1.00 38.00 87 LYS A CA 1
ATOM 648 C C . LYS A 1 87 ? 40.841 -6.422 39.905 1.00 38.00 87 LYS A C 1
ATOM 650 O O . LYS A 1 87 ? 40.136 -5.562 39.393 1.00 38.00 87 LYS A O 1
ATOM 655 N N . SER A 1 88 ? 40.426 -7.362 40.741 1.00 41.69 88 SER A N 1
ATOM 656 C CA . SER A 1 88 ? 39.169 -7.425 41.462 1.00 41.69 88 SER A CA 1
ATOM 657 C C . SER A 1 88 ? 39.069 -6.257 42.441 1.00 41.69 88 SER A C 1
ATOM 659 O O . SER A 1 88 ? 39.965 -6.089 43.264 1.00 41.69 88 SER A O 1
ATOM 661 N N . THR A 1 89 ? 37.972 -5.506 42.379 1.00 37.16 89 THR A N 1
ATOM 662 C CA . THR A 1 89 ? 37.420 -4.773 43.529 1.00 37.16 89 THR A CA 1
ATOM 663 C C . THR A 1 89 ? 35.922 -4.578 43.302 1.00 37.16 89 THR A C 1
ATOM 665 O O . THR A 1 89 ? 35.499 -3.701 42.557 1.00 37.16 89 THR A O 1
ATOM 668 N N . SER A 1 90 ? 35.141 -5.454 43.931 1.00 41.19 90 SER A N 1
ATOM 669 C CA . SER A 1 90 ? 33.740 -5.242 44.319 1.00 41.19 90 SER A CA 1
ATOM 670 C C . SER A 1 90 ? 33.736 -4.542 45.691 1.00 41.19 90 SER A C 1
ATOM 672 O O . SER A 1 90 ? 34.661 -4.790 46.473 1.00 41.19 90 SER A O 1
ATOM 674 N N . PRO A 1 91 ? 32.770 -3.653 45.994 1.00 41.56 91 PRO A N 1
ATOM 675 C CA . PRO A 1 91 ? 31.556 -4.125 46.667 1.00 41.56 91 PRO A CA 1
ATOM 676 C C . PRO A 1 91 ? 30.240 -3.490 46.162 1.00 41.56 91 PRO A C 1
ATOM 678 O O . PRO A 1 91 ? 30.193 -2.353 45.701 1.00 41.56 91 PRO A O 1
ATOM 681 N N . ALA A 1 92 ? 29.167 -4.272 46.299 1.00 39.00 92 ALA A N 1
ATOM 682 C CA . ALA A 1 92 ? 27.744 -3.940 46.144 1.00 39.00 92 ALA A CA 1
ATOM 683 C C . ALA A 1 92 ? 27.197 -3.083 47.325 1.00 39.00 92 ALA A C 1
ATOM 685 O O . ALA A 1 92 ? 27.965 -2.755 48.227 1.00 39.00 92 ALA A O 1
ATOM 686 N N . PRO A 1 93 ? 25.866 -2.922 47.504 1.00 48.03 93 PRO A N 1
ATOM 687 C CA . PRO A 1 93 ? 24.838 -2.280 46.672 1.00 48.03 93 PRO A CA 1
ATOM 688 C C . PRO A 1 93 ? 24.157 -1.106 47.430 1.00 48.03 93 PRO A C 1
ATOM 690 O O . PRO A 1 93 ? 24.113 -1.101 48.658 1.00 48.03 93 PRO A O 1
ATOM 693 N N . ALA A 1 94 ? 23.546 -0.140 46.737 1.00 34.97 94 ALA A N 1
ATOM 694 C CA . ALA A 1 94 ? 22.613 0.799 47.375 1.00 34.97 94 ALA A CA 1
ATOM 695 C C . ALA A 1 94 ? 21.550 1.295 46.387 1.00 34.97 94 ALA A C 1
ATOM 697 O O . ALA A 1 94 ? 21.826 1.537 45.216 1.00 34.97 94 ALA A O 1
ATOM 698 N N . ALA A 1 95 ? 20.328 1.377 46.901 1.00 36.06 95 ALA A N 1
ATOM 699 C CA . ALA A 1 95 ? 19.064 1.652 46.238 1.00 36.06 95 ALA A CA 1
ATOM 700 C C . ALA A 1 95 ? 19.021 2.964 45.431 1.00 36.06 95 ALA A C 1
ATOM 702 O O . ALA A 1 95 ? 19.702 3.926 45.776 1.00 36.06 95 ALA A O 1
ATOM 703 N N . THR A 1 96 ? 18.136 3.043 44.428 1.00 40.22 96 THR A N 1
ATOM 704 C CA . THR A 1 96 ? 16.858 3.808 44.461 1.00 40.22 96 THR A CA 1
ATOM 705 C C . THR A 1 96 ? 16.282 3.890 43.027 1.00 40.22 96 THR A C 1
ATOM 707 O O . THR A 1 96 ? 17.025 4.231 42.108 1.00 40.22 96 THR A O 1
ATOM 710 N N . PRO A 1 97 ? 14.995 3.568 42.791 1.00 44.53 97 PRO A N 1
ATOM 711 C CA . PRO A 1 97 ? 14.343 3.737 41.486 1.00 44.53 97 PRO A CA 1
ATOM 712 C C . PRO A 1 97 ? 13.972 5.213 41.232 1.00 44.53 97 PRO A C 1
ATOM 714 O O . PRO A 1 97 ? 13.536 5.880 42.171 1.00 44.53 97 PRO A O 1
ATOM 717 N N . PRO A 1 98 ? 14.058 5.743 39.998 1.00 38.41 98 PRO A N 1
ATOM 718 C CA . PRO A 1 98 ? 13.427 7.017 39.686 1.00 38.41 98 PRO A CA 1
ATOM 719 C C . PRO A 1 98 ? 11.923 6.794 39.478 1.00 38.41 98 PRO A C 1
ATOM 721 O O . PRO A 1 98 ? 11.494 6.135 38.533 1.00 38.41 98 PRO A O 1
ATOM 724 N N . SER A 1 99 ? 11.127 7.324 40.405 1.00 36.47 99 SER A N 1
ATOM 725 C CA . SER A 1 99 ? 9.698 7.598 40.236 1.00 36.47 99 SER A CA 1
ATOM 726 C C . SER A 1 99 ? 9.478 9.105 40.118 1.00 36.47 99 SER A C 1
ATOM 728 O O . SER A 1 99 ? 10.218 9.867 40.736 1.00 36.47 99 SER A O 1
ATOM 730 N N . HIS A 1 100 ? 8.387 9.453 39.424 1.00 38.44 100 HIS A N 1
ATOM 731 C CA . HIS A 1 100 ? 7.751 10.773 39.259 1.00 38.44 100 HIS A CA 1
ATOM 732 C C . HIS A 1 100 ? 8.388 11.705 38.208 1.00 38.44 100 HIS A C 1
ATOM 734 O O . HIS A 1 100 ? 9.601 11.823 38.134 1.00 38.44 100 HIS A O 1
ATOM 740 N N . GLU A 1 101 ? 7.622 12.345 37.312 1.00 34.84 101 GLU A N 1
ATOM 741 C CA . GLU A 1 101 ? 6.354 13.045 37.576 1.00 34.84 101 GLU A CA 1
ATOM 742 C C . GLU A 1 101 ? 5.266 12.852 36.498 1.00 34.84 101 GLU A C 1
ATOM 744 O O . GLU A 1 101 ? 5.498 12.982 35.298 1.00 34.84 101 GLU A O 1
ATOM 749 N N . ILE A 1 102 ? 4.051 12.587 36.984 1.00 37.75 102 ILE A N 1
ATOM 750 C CA . ILE A 1 102 ? 2.762 12.723 36.300 1.00 37.75 102 ILE A CA 1
ATOM 751 C C . ILE A 1 102 ? 2.165 14.040 36.823 1.00 37.75 102 ILE A C 1
ATOM 753 O O . ILE A 1 102 ? 2.103 14.193 38.046 1.00 37.75 102 ILE A O 1
ATOM 757 N N . PRO A 1 103 ? 1.710 14.987 35.985 1.00 40.69 103 PRO A N 1
ATOM 758 C CA . PRO A 1 103 ? 0.927 16.114 36.478 1.00 40.69 103 PRO A CA 1
ATOM 759 C C . PRO A 1 103 ? -0.474 15.642 36.875 1.00 40.69 103 PRO A C 1
ATOM 761 O O . PRO A 1 103 ? -1.251 15.181 36.040 1.00 40.69 103 PRO A O 1
ATOM 764 N N . ALA A 1 104 ? -0.767 15.743 38.169 1.00 34.03 104 ALA A N 1
ATOM 765 C CA . ALA A 1 104 ? -2.088 15.570 38.745 1.00 34.03 104 ALA A CA 1
ATOM 766 C C . ALA A 1 104 ? -2.872 16.890 38.693 1.00 34.03 104 ALA A C 1
ATOM 768 O O . ALA A 1 104 ? -2.416 17.886 39.241 1.00 34.03 104 ALA A O 1
ATOM 769 N N . GLU A 1 105 ? -4.071 16.853 38.120 1.00 33.72 105 GLU A N 1
ATOM 770 C CA . GLU A 1 105 ? -5.244 17.670 38.462 1.00 33.72 105 GLU A CA 1
ATOM 771 C C . GLU A 1 105 ? -6.455 16.780 38.118 1.00 33.72 105 GLU A C 1
ATOM 773 O O . GLU A 1 105 ? -6.433 16.106 37.098 1.00 33.72 105 GLU A O 1
ATOM 778 N N . SER A 1 106 ? -7.538 16.638 38.870 1.00 34.47 106 SER A N 1
ATOM 779 C CA . SER A 1 106 ? -7.998 17.199 40.129 1.00 34.47 106 SER A CA 1
ATOM 780 C C . SER A 1 106 ? -9.079 16.241 40.651 1.00 34.47 106 SER A C 1
ATOM 782 O O . SER A 1 106 ? -9.806 15.615 39.884 1.00 34.47 106 SER A O 1
ATOM 784 N N . SER A 1 107 ? -9.153 16.123 41.967 1.00 40.41 107 SER A N 1
ATOM 785 C CA . SER A 1 107 ? -10.131 15.381 42.758 1.00 40.41 107 SER A CA 1
ATOM 786 C C . SER A 1 107 ? -11.575 15.856 42.566 1.00 40.41 107 SER A C 1
ATOM 788 O O . SER A 1 107 ? -11.827 17.056 42.678 1.00 40.41 107 SER A O 1
ATOM 790 N N . SER A 1 108 ? -12.534 14.933 42.455 1.00 33.75 108 SER A N 1
ATOM 791 C CA . SER A 1 108 ? -13.759 14.930 43.281 1.00 33.75 108 SER A CA 1
ATOM 792 C C . SER A 1 108 ? -14.543 13.624 43.105 1.00 33.75 108 SER A C 1
ATOM 794 O O . SER A 1 108 ? -15.021 13.327 42.022 1.00 33.75 108 SER A O 1
ATOM 796 N N . ASP A 1 109 ? -14.696 12.901 44.207 1.00 35.34 109 ASP A N 1
ATOM 797 C CA . ASP A 1 109 ? -15.817 12.003 44.515 1.00 35.34 109 ASP A CA 1
ATOM 798 C C . ASP A 1 109 ? -16.296 12.457 45.913 1.00 35.34 109 ASP A C 1
ATOM 800 O O . ASP A 1 109 ? -15.450 12.950 46.682 1.00 35.34 109 ASP A O 1
ATOM 804 N N . PRO A 1 110 ? -17.595 12.371 46.270 1.00 50.31 110 PRO A N 1
ATOM 805 C CA . PRO A 1 110 ? -18.121 11.039 46.570 1.00 50.31 110 PRO A CA 1
ATOM 806 C C . PRO A 1 110 ? -19.635 10.793 46.333 1.00 50.31 110 PRO A C 1
ATOM 808 O O . PRO A 1 110 ? -20.450 11.715 46.308 1.00 50.31 110 PRO A O 1
ATOM 811 N N . ASP A 1 111 ? -19.941 9.490 46.316 1.00 35.81 111 ASP A N 1
ATOM 812 C CA . ASP A 1 111 ? -21.176 8.783 46.704 1.00 35.81 111 ASP A CA 1
ATOM 813 C C . ASP A 1 111 ? -22.328 8.639 45.677 1.00 35.81 111 ASP A C 1
ATOM 815 O O . ASP A 1 111 ? -23.002 9.602 45.322 1.00 35.81 111 ASP A O 1
ATOM 819 N N . ASP A 1 112 ? -22.619 7.373 45.321 1.00 38.06 112 ASP A N 1
ATOM 820 C CA . ASP A 1 112 ? -23.908 6.671 45.559 1.00 38.06 112 ASP A CA 1
ATOM 821 C C . ASP A 1 112 ? -24.443 5.824 44.371 1.00 38.06 112 ASP A C 1
ATOM 823 O O . ASP A 1 112 ? -24.719 6.309 43.280 1.00 38.06 112 ASP A O 1
ATOM 827 N N . GLU A 1 113 ? -24.554 4.521 44.653 1.00 44.12 113 GLU A N 1
ATOM 828 C CA . GLU A 1 113 ? -25.387 3.442 44.090 1.00 44.12 113 GLU A CA 1
ATOM 829 C C . GLU A 1 113 ? -25.735 3.334 42.580 1.00 44.12 113 GLU A C 1
ATOM 831 O O . GLU A 1 113 ? -26.624 3.985 42.047 1.00 44.12 113 GLU A O 1
ATOM 836 N N . GLY A 1 114 ? -25.177 2.280 41.963 1.00 44.12 114 GLY A N 1
ATOM 837 C CA . GLY A 1 114 ? -25.944 1.280 41.205 1.00 44.12 114 GLY A CA 1
ATOM 838 C C . GLY A 1 114 ? -26.421 1.628 39.791 1.00 44.12 114 GLY A C 1
ATOM 839 O O . GLY A 1 114 ? -27.590 1.947 39.602 1.00 44.12 114 GLY A O 1
ATOM 840 N N . ASN A 1 115 ? -25.588 1.367 38.775 1.00 38.53 115 ASN A N 1
ATOM 841 C CA . ASN A 1 115 ? -26.066 0.901 37.467 1.00 38.53 115 ASN A CA 1
ATOM 842 C C . ASN A 1 115 ? -24.943 0.172 36.703 1.00 38.53 115 ASN A C 1
ATOM 844 O O . ASN A 1 115 ? -23.842 0.700 36.569 1.00 38.53 115 ASN A O 1
ATOM 848 N N . GLU A 1 116 ? -25.209 -1.039 36.210 1.00 52.56 116 GLU A N 1
ATOM 849 C CA . GLU A 1 116 ? -24.351 -1.717 35.230 1.00 52.56 116 GLU A CA 1
ATOM 850 C C . GLU A 1 116 ? -24.522 -1.014 33.872 1.00 52.56 116 GLU A C 1
ATOM 852 O O . GLU A 1 116 ? -25.354 -1.411 33.058 1.00 52.56 116 GLU A O 1
ATOM 857 N N . GLU A 1 117 ? -23.754 0.047 33.621 1.00 44.94 117 GLU A N 1
ATOM 858 C CA . GLU A 1 117 ? -23.580 0.590 32.272 1.00 44.94 117 GLU A CA 1
ATOM 859 C C . GLU A 1 117 ? -22.293 0.021 31.673 1.00 44.94 117 GLU A C 1
ATOM 861 O O . GLU A 1 117 ? -21.180 0.304 32.103 1.00 44.94 117 GLU A O 1
ATOM 866 N N . VAL A 1 118 ? -22.479 -0.876 30.707 1.00 51.34 118 VAL A N 1
ATOM 867 C CA . VAL A 1 118 ? -21.415 -1.501 29.923 1.00 51.34 118 VAL A CA 1
ATOM 868 C C . VAL A 1 118 ? -20.803 -0.437 29.014 1.00 51.34 118 VAL A C 1
ATOM 870 O O . VAL A 1 118 ? -21.455 0.032 28.082 1.00 51.34 118 VAL A O 1
ATOM 873 N N . ASP A 1 119 ? -19.548 -0.088 29.293 1.00 49.91 119 ASP A N 1
ATOM 874 C CA . ASP A 1 119 ? -18.740 0.900 28.577 1.00 49.91 119 ASP A CA 1
ATOM 875 C C . ASP A 1 119 ? -18.757 0.700 27.047 1.00 49.91 119 ASP A C 1
ATOM 877 O O . ASP A 1 119 ? -18.239 -0.299 26.524 1.00 49.91 119 ASP A O 1
ATOM 881 N N . GLU A 1 120 ? -19.280 1.694 26.316 1.00 57.22 120 GLU A N 1
ATOM 882 C CA . GLU A 1 120 ? -19.300 1.758 24.842 1.00 57.22 120 GLU A CA 1
ATOM 883 C C . GLU A 1 120 ? -17.900 1.595 24.212 1.00 57.22 120 GLU A C 1
ATOM 885 O O . GLU A 1 120 ? -17.764 1.102 23.086 1.00 57.22 120 GLU A O 1
ATOM 890 N N . GLU A 1 121 ? -16.835 1.928 24.949 1.00 57.62 121 GLU A N 1
ATOM 891 C CA . GLU A 1 121 ? -15.455 1.824 24.467 1.00 57.62 121 GLU A CA 1
ATOM 892 C C . GLU A 1 121 ? -15.007 0.366 24.268 1.00 57.62 121 GLU A C 1
ATOM 894 O O . GLU A 1 121 ? -14.292 0.059 23.308 1.00 57.62 121 GLU A O 1
ATOM 899 N N . THR A 1 122 ? -15.498 -0.566 25.093 1.00 56.16 122 THR A N 1
ATOM 900 C CA . THR A 1 122 ? -15.159 -1.998 24.986 1.00 56.16 122 THR A CA 1
ATOM 901 C C . THR A 1 122 ? -15.804 -2.655 23.765 1.00 56.16 122 THR A C 1
ATOM 903 O O . THR A 1 122 ? -15.188 -3.500 23.113 1.00 56.16 122 THR A O 1
ATOM 906 N N . SER A 1 123 ? -17.008 -2.213 23.389 1.00 65.19 123 SER A N 1
ATOM 907 C CA . SER A 1 123 ? -17.742 -2.718 22.223 1.00 65.19 123 SER A CA 1
ATOM 908 C C . SER A 1 123 ? -17.054 -2.346 20.904 1.00 65.19 123 SER A C 1
ATOM 910 O O . SER A 1 123 ? -16.958 -3.163 19.981 1.00 65.19 123 SER A O 1
ATOM 912 N N . SER A 1 124 ? -16.498 -1.133 20.822 1.00 68.50 124 SER A N 1
ATOM 913 C CA . SER A 1 124 ? -15.794 -0.654 19.625 1.00 68.50 124 SER A CA 1
ATOM 914 C C . SER A 1 124 ? -14.492 -1.428 19.355 1.00 68.50 124 SER A C 1
ATOM 916 O O . SER A 1 124 ? -14.202 -1.792 18.215 1.00 68.50 124 SER A O 1
ATOM 918 N N . LEU A 1 125 ? -13.742 -1.770 20.408 1.00 70.75 125 LEU A N 1
ATOM 919 C CA . LEU A 1 125 ? -12.522 -2.571 20.295 1.00 70.75 125 LEU A CA 1
ATOM 920 C C . LEU A 1 125 ? -12.828 -4.052 20.049 1.00 70.75 125 LEU A C 1
ATOM 922 O O . LEU A 1 125 ? -12.121 -4.697 19.274 1.00 70.75 125 LEU A O 1
ATOM 926 N N . GLN A 1 126 ? -13.894 -4.585 20.655 1.00 73.56 126 GLN A N 1
ATOM 927 C CA . GLN A 1 126 ? -14.335 -5.964 20.437 1.00 73.56 126 GLN A CA 1
ATOM 928 C C . GLN A 1 126 ? -14.801 -6.174 18.989 1.00 73.56 126 GLN A C 1
ATOM 930 O O . GLN A 1 126 ? -14.348 -7.105 18.327 1.00 73.56 126 GLN A O 1
ATOM 935 N N . SER A 1 127 ? -15.636 -5.270 18.467 1.00 75.44 127 SER A N 1
ATOM 936 C CA . SER A 1 127 ? -16.124 -5.325 17.081 1.00 75.44 127 SER A CA 1
ATOM 937 C C . SER A 1 127 ? -15.005 -5.142 16.052 1.00 75.44 127 SER A C 1
ATOM 939 O O . SER A 1 127 ? -15.014 -5.799 15.010 1.00 75.44 127 SER A O 1
ATOM 941 N N . PHE A 1 128 ? -13.991 -4.326 16.360 1.00 75.00 128 PHE A N 1
ATOM 942 C CA . PHE A 1 128 ? -12.775 -4.236 15.553 1.00 75.00 128 PHE A CA 1
ATOM 943 C C . PHE A 1 128 ? -11.988 -5.557 15.542 1.00 75.00 128 PHE A C 1
ATOM 945 O O . PHE A 1 128 ? -11.616 -6.041 14.472 1.00 75.00 128 PHE A O 1
ATOM 952 N N . TYR A 1 129 ? -11.758 -6.172 16.708 1.00 79.81 129 TYR A N 1
ATOM 953 C CA . TYR A 1 129 ? -11.061 -7.461 16.795 1.00 79.81 129 TYR A CA 1
ATOM 954 C C . TYR A 1 129 ? -11.812 -8.589 16.076 1.00 79.81 129 TYR A C 1
ATOM 956 O O . TYR A 1 129 ? -11.172 -9.428 15.434 1.00 79.81 129 TYR A O 1
ATOM 964 N N . ASP A 1 130 ? -13.142 -8.606 16.152 1.00 81.38 130 ASP A N 1
ATOM 965 C CA . ASP A 1 130 ? -13.970 -9.591 15.452 1.00 81.38 130 ASP A CA 1
ATOM 966 C C . ASP A 1 130 ? -13.936 -9.373 13.933 1.00 81.38 130 ASP A C 1
ATOM 968 O O . ASP A 1 130 ? -13.688 -10.323 13.190 1.00 81.38 130 ASP A O 1
ATOM 972 N N . GLY A 1 131 ? -14.019 -8.123 13.462 1.00 84.88 131 GLY A N 1
ATOM 973 C CA . GLY A 1 131 ? -13.869 -7.805 12.037 1.00 84.88 131 GLY A CA 1
ATOM 974 C C . GLY A 1 131 ? -12.503 -8.214 11.464 1.00 84.88 131 GLY A C 1
ATOM 975 O O . GLY A 1 131 ? -12.410 -8.715 10.339 1.00 84.88 131 GLY A O 1
ATOM 976 N N . VAL A 1 132 ? -11.428 -8.079 12.250 1.00 85.06 132 VAL A N 1
ATOM 977 C CA . VAL A 1 132 ? -10.085 -8.541 11.860 1.00 85.06 132 VAL A CA 1
ATOM 978 C C . VAL A 1 132 ? -10.013 -10.071 11.791 1.00 85.06 132 VAL A C 1
ATOM 980 O O . VAL A 1 132 ? -9.397 -10.606 10.867 1.00 85.06 132 VAL A O 1
ATOM 983 N N . LYS A 1 133 ? -10.657 -10.800 12.712 1.00 85.44 133 LYS A N 1
ATOM 984 C CA . LYS A 1 133 ? -10.702 -12.274 12.674 1.00 85.44 133 LYS A CA 1
ATOM 985 C C . LYS A 1 133 ? -11.507 -12.812 11.493 1.00 85.44 133 LYS A C 1
ATOM 987 O O . LYS A 1 133 ? -11.067 -13.784 10.871 1.00 85.44 133 LYS A O 1
ATOM 992 N N . ASP A 1 134 ? -12.627 -12.180 11.153 1.00 87.00 134 ASP A N 1
ATOM 993 C CA . ASP A 1 134 ? -13.430 -12.553 9.981 1.00 87.00 134 ASP A CA 1
ATOM 994 C C . ASP A 1 134 ? -12.651 -12.332 8.679 1.00 87.00 134 ASP A C 1
ATOM 996 O O . ASP A 1 134 ? -12.634 -13.186 7.785 1.00 87.00 134 ASP A O 1
ATOM 1000 N N . THR A 1 135 ? -11.900 -11.231 8.605 1.00 78.56 135 THR A N 1
ATOM 1001 C CA . THR A 1 135 ? -11.032 -10.934 7.458 1.00 78.56 135 THR A CA 1
ATOM 1002 C C . THR A 1 135 ? -9.878 -11.939 7.350 1.00 78.56 135 THR A C 1
ATOM 1004 O O . THR A 1 135 ? -9.576 -12.429 6.264 1.00 78.56 135 THR A O 1
ATOM 1007 N N . LEU A 1 136 ? -9.255 -12.314 8.472 1.00 83.88 136 LEU A N 1
ATOM 1008 C CA . LEU A 1 136 ? -8.150 -13.280 8.497 1.00 83.88 136 LEU A CA 1
ATOM 1009 C C . LEU A 1 136 ? -8.612 -14.700 8.133 1.00 83.88 136 LEU A C 1
ATOM 1011 O O . LEU A 1 136 ? -7.889 -15.429 7.454 1.00 83.88 136 LEU A O 1
ATOM 1015 N N . SER A 1 137 ? -9.835 -15.066 8.523 1.00 79.69 137 SER A N 1
ATOM 1016 C CA . SER A 1 137 ? -10.475 -16.323 8.114 1.00 79.69 137 SER A CA 1
ATOM 1017 C C . SER A 1 137 ? -10.753 -16.335 6.610 1.00 79.69 137 SER A C 1
ATOM 1019 O O . SER A 1 137 ? -10.382 -17.288 5.930 1.00 79.69 137 SER A O 1
ATOM 1021 N N . SER A 1 138 ? -11.266 -15.229 6.067 1.00 75.94 138 SER A N 1
ATOM 1022 C CA . SER A 1 138 ? -11.511 -15.069 4.627 1.00 75.94 138 SER A CA 1
ATOM 1023 C C . SER A 1 138 ? -10.219 -15.139 3.796 1.00 75.94 138 SER A C 1
ATOM 1025 O O . SER A 1 138 ? -10.196 -15.741 2.723 1.00 75.94 138 SER A O 1
ATOM 1027 N N . ILE A 1 139 ? -9.109 -14.582 4.303 1.00 83.38 139 ILE A N 1
ATOM 1028 C CA . ILE A 1 139 ? -7.784 -14.683 3.665 1.00 83.38 139 ILE A CA 1
ATOM 1029 C C . ILE A 1 139 ? -7.250 -16.116 3.734 1.00 83.38 139 ILE A C 1
ATOM 1031 O O . ILE A 1 139 ? -6.649 -16.587 2.771 1.00 83.38 139 ILE A O 1
ATOM 1035 N N . LYS A 1 140 ? -7.467 -16.829 4.845 1.00 82.69 140 LYS A N 1
ATOM 1036 C CA . LYS A 1 140 ? -7.050 -18.228 4.989 1.00 82.69 140 LYS A CA 1
ATOM 1037 C C . LYS A 1 140 ? -7.821 -19.151 4.043 1.00 82.69 140 LYS A C 1
ATOM 1039 O O . LYS A 1 140 ? -7.198 -20.024 3.445 1.00 82.69 140 LYS 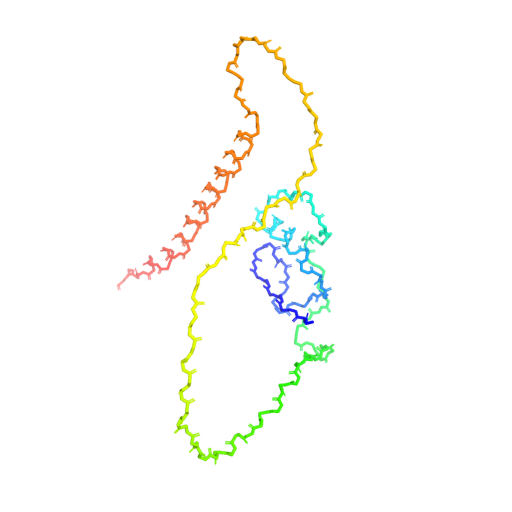A O 1
ATOM 1044 N N . ASP A 1 141 ? -9.120 -18.927 3.862 1.00 81.75 141 ASP A N 1
ATOM 1045 C CA . ASP A 1 141 ? -9.934 -19.668 2.892 1.00 81.75 141 ASP A CA 1
ATOM 1046 C C . ASP A 1 141 ? -9.507 -19.367 1.453 1.00 81.75 141 ASP A C 1
ATOM 1048 O O . ASP A 1 141 ? -9.327 -20.290 0.661 1.00 81.75 141 ASP A O 1
ATOM 1052 N N . TRP A 1 142 ? -9.235 -18.099 1.128 1.00 78.31 142 TRP A N 1
ATOM 1053 C CA . TRP A 1 142 ? -8.675 -17.718 -0.172 1.00 78.31 142 TRP A CA 1
ATOM 1054 C C . TRP A 1 142 ? -7.313 -18.379 -0.436 1.00 78.31 142 TRP A C 1
ATOM 1056 O O . TRP A 1 142 ? -7.087 -18.930 -1.514 1.00 78.31 142 TRP A O 1
ATOM 1066 N N . PHE A 1 143 ? -6.414 -18.381 0.551 1.00 80.50 143 PHE A N 1
ATOM 1067 C CA . PHE A 1 143 ? -5.099 -19.015 0.432 1.00 80.50 143 PHE A CA 1
ATOM 1068 C C . PHE A 1 143 ? -5.218 -20.541 0.320 1.00 80.50 143 PHE A C 1
ATOM 1070 O O . PHE A 1 143 ? -4.518 -21.165 -0.473 1.00 80.50 143 PHE A O 1
ATOM 1077 N N . GLY A 1 144 ? -6.145 -21.152 1.060 1.00 77.31 144 GLY A N 1
ATOM 1078 C CA . GLY A 1 144 ? -6.453 -22.576 0.953 1.00 77.31 144 GLY A CA 1
ATOM 1079 C C . GLY A 1 144 ? -6.991 -22.950 -0.426 1.00 77.31 144 GLY A C 1
ATOM 1080 O O . GLY A 1 144 ? -6.556 -23.944 -1.003 1.00 77.31 144 GLY A O 1
ATOM 1081 N N . GLN A 1 145 ? -7.874 -22.129 -0.995 1.00 72.25 145 GLN A N 1
ATOM 1082 C CA . GLN A 1 145 ? -8.424 -22.333 -2.334 1.00 72.25 145 GLN A CA 1
ATOM 1083 C C . GLN A 1 145 ? -7.366 -22.134 -3.433 1.00 72.25 145 GLN A C 1
ATOM 1085 O O . GLN A 1 145 ? -7.379 -22.857 -4.426 1.00 72.25 145 GLN A O 1
ATOM 1090 N N . LEU A 1 146 ? -6.411 -21.220 -3.229 1.00 73.44 146 LEU A N 1
ATOM 1091 C CA . LEU A 1 146 ? -5.266 -21.009 -4.121 1.00 73.44 146 LEU A CA 1
ATOM 1092 C C . LEU A 1 146 ? -4.303 -22.20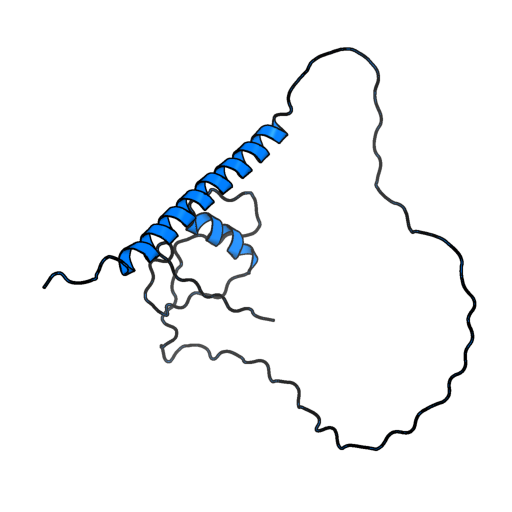8 -4.142 1.00 73.44 146 LEU A C 1
ATOM 1094 O O . LEU A 1 146 ? -3.812 -22.562 -5.207 1.00 73.44 146 LEU A O 1
ATOM 1098 N N . PHE A 1 147 ? -4.042 -22.842 -2.994 1.00 66.44 147 PHE A N 1
ATOM 1099 C CA . PHE A 1 147 ? -3.160 -24.016 -2.919 1.00 66.44 147 PHE A CA 1
ATOM 1100 C C . PHE A 1 147 ? -3.867 -25.332 -3.275 1.00 66.44 147 PHE A C 1
ATOM 1102 O O . PHE A 1 147 ? -3.248 -26.200 -3.880 1.00 66.44 147 PHE A O 1
ATOM 1109 N N . SER A 1 148 ? -5.161 -25.474 -2.973 1.00 61.00 148 SER A N 1
ATOM 1110 C CA . SER A 1 148 ? -5.926 -26.691 -3.305 1.00 61.00 148 SER A CA 1
ATOM 1111 C C . SER A 1 148 ? -6.223 -26.805 -4.804 1.00 61.00 148 SER A C 1
ATOM 1113 O O . SER A 1 148 ? -6.320 -27.910 -5.328 1.00 61.00 148 SER A O 1
ATOM 1115 N N . ALA A 1 149 ? -6.319 -25.678 -5.519 1.00 59.94 149 ALA A N 1
ATOM 1116 C CA . ALA A 1 149 ? -6.520 -25.667 -6.970 1.00 59.94 149 ALA A CA 1
ATOM 1117 C C . ALA A 1 149 ? -5.335 -26.253 -7.774 1.00 59.94 149 ALA A C 1
ATOM 1119 O O . ALA A 1 149 ? -5.512 -26.583 -8.945 1.00 59.94 149 ALA A O 1
ATOM 1120 N N . GLU A 1 150 ? -4.153 -26.411 -7.164 1.00 54.62 150 GLU A N 1
ATOM 1121 C CA . GLU A 1 150 ? -2.977 -27.047 -7.782 1.00 54.62 150 GLU A CA 1
ATOM 1122 C C . GLU A 1 150 ? -2.999 -28.587 -7.626 1.00 54.62 150 GLU A C 1
ATOM 1124 O O . GLU A 1 150 ? -2.379 -29.295 -8.419 1.00 54.62 150 GLU A O 1
ATOM 1129 N N . GLU A 1 151 ? -3.734 -29.135 -6.646 1.00 58.00 151 GLU A N 1
ATOM 1130 C CA . GLU A 1 151 ? -3.683 -30.571 -6.308 1.00 58.00 151 GLU A CA 1
ATOM 1131 C C . GLU A 1 151 ? -4.685 -31.435 -7.109 1.00 58.00 151 GLU A C 1
ATOM 1133 O O . GLU A 1 151 ? -4.448 -32.626 -7.306 1.00 58.00 151 GLU A O 1
ATOM 1138 N N . ASP A 1 152 ? -5.741 -30.841 -7.681 1.00 57.66 152 ASP A N 1
ATOM 1139 C CA . ASP A 1 152 ? -6.797 -31.557 -8.428 1.00 57.66 152 ASP A CA 1
ATOM 1140 C C . ASP A 1 152 ? -6.533 -31.727 -9.943 1.00 57.66 152 ASP A C 1
ATOM 1142 O O . ASP A 1 152 ? -7.406 -32.171 -10.691 1.00 57.66 152 ASP A O 1
ATOM 1146 N N . ASN A 1 153 ? -5.320 -31.438 -10.429 1.00 57.31 153 ASN A N 1
ATOM 1147 C CA . ASN A 1 153 ? -4.947 -31.613 -11.844 1.00 57.31 153 ASN A CA 1
ATOM 1148 C C . ASN A 1 153 ? -4.182 -32.926 -12.130 1.00 57.31 153 ASN A C 1
ATOM 1150 O O . ASN A 1 153 ? -3.295 -32.976 -12.985 1.00 57.31 153 ASN A O 1
ATOM 1154 N N . HIS A 1 154 ? -4.521 -34.019 -11.434 1.00 53.06 154 HIS A N 1
ATOM 1155 C CA . HIS A 1 154 ? -4.067 -35.366 -11.804 1.00 53.06 154 HIS A CA 1
ATOM 1156 C C . HIS A 1 154 ? -5.019 -35.989 -12.846 1.00 53.06 154 HIS A C 1
ATOM 1158 O O . HIS A 1 154 ? -6.161 -36.332 -12.548 1.00 53.06 154 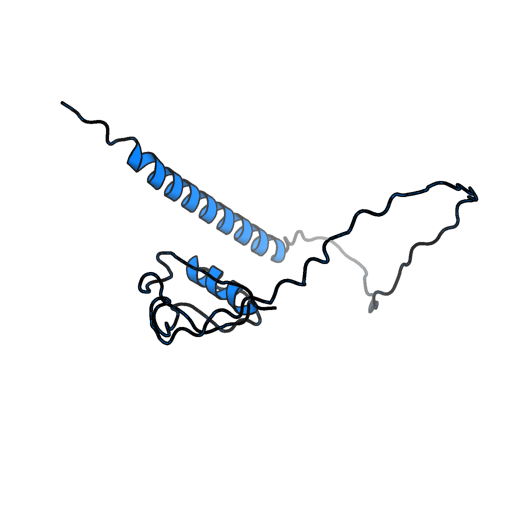HIS A O 1
ATOM 1164 N N . SER A 1 155 ? -4.522 -36.107 -14.084 1.00 47.78 155 SER A N 1
ATOM 1165 C CA . SER A 1 155 ? -5.169 -36.682 -15.278 1.00 47.78 155 SER A CA 1
ATOM 1166 C C . SER A 1 155 ? -6.072 -37.899 -15.038 1.00 47.78 155 SER A C 1
ATOM 1168 O O . SER A 1 155 ? -5.632 -38.867 -14.417 1.00 47.78 155 SER A O 1
ATOM 1170 N N . PRO A 1 156 ? -7.229 -37.982 -15.723 1.00 62.47 156 PRO A N 1
ATOM 1171 C CA . PRO A 1 156 ? -7.794 -39.253 -16.139 1.00 62.47 156 PRO A CA 1
ATOM 1172 C C . PRO A 1 156 ? -7.342 -39.576 -17.573 1.00 62.47 156 PRO A C 1
ATOM 1174 O O . PRO A 1 156 ? -7.818 -38.951 -18.522 1.00 62.47 156 PRO A O 1
ATOM 1177 N N . SER A 1 157 ? -6.435 -40.544 -17.739 1.00 49.44 157 SER A N 1
ATOM 1178 C CA . SER A 1 157 ? -6.341 -41.471 -18.891 1.00 49.44 157 SER A CA 1
ATOM 1179 C C . SER A 1 157 ? -5.287 -42.539 -18.625 1.00 49.44 157 SER A C 1
ATOM 1181 O O . SER A 1 157 ? -4.108 -42.160 -18.456 1.00 49.44 157 SER A O 1
#

Radius of gyration: 29.55 Å; chains: 1; bounding box: 75×59×67 Å

Secondary structure (DSSP, 8-state):
--------STT--S-TTEEE----GGGHHHHHHHHHTPPPPS-S----SSP-EEEETTSTTPPP--PPPPPP-----------------------------------------------HHHHHHHHHHHHHHHHHHHHHHHHHHHHHTTTT-----